Protein AF-A0A7S0EWN8-F1 (afdb_monomer_lite)

Secondary structure (DSSP, 8-state):
-----------------------------------S--HHHHHHHHHHHHHHHGGGTTTSTTSPP-EEEEE-TTS-EEEEEE--STTS--HHHHHHHHHHHTT--GGG--

Sequence (110 aa):
FAMLALALLSAAWHPSYRTGRVPRSPRASCRAVPLRLSAADHEAWMLHALRLSERGRLSTAPNPWVGCVIVGADGAVLAEGFHEQKGGPHAEAAALIDARKKSVPSEALA

Structure (mmCIF, N/CA/C/O backbone):
data_AF-A0A7S0EWN8-F1
#
_entry.id   AF-A0A7S0EWN8-F1
#
loop_
_atom_site.group_PDB
_atom_site.id
_atom_site.type_symbol
_atom_site.label_atom_id
_atom_site.label_alt_id
_atom_site.label_comp_id
_atom_site.label_asym_id
_atom_site.label_entity_id
_atom_site.label_seq_id
_atom_site.pdbx_PDB_ins_code
_atom_site.Cartn_x
_atom_site.Cartn_y
_atom_site.Cartn_z
_atom_site.occupancy
_atom_site.B_iso_or_equiv
_atom_site.auth_seq_id
_atom_site.auth_comp_id
_atom_site.auth_asym_id
_atom_site.auth_atom_id
_atom_site.pdbx_PDB_model_num
ATOM 1 N N . PHE A 1 1 ? 54.745 -47.794 6.048 1.00 41.81 1 PHE A N 1
ATOM 2 C CA . PHE A 1 1 ? 54.586 -46.771 7.096 1.00 41.81 1 PHE A CA 1
ATOM 3 C C . PHE A 1 1 ? 53.587 -45.731 6.585 1.00 41.81 1 PHE A C 1
ATOM 5 O O . PHE A 1 1 ? 53.953 -45.028 5.661 1.00 41.81 1 PHE A O 1
ATOM 12 N N . ALA A 1 2 ? 52.349 -45.752 7.127 1.00 40.66 2 ALA A N 1
ATOM 13 C CA . ALA A 1 2 ? 51.242 -44.757 7.081 1.00 40.66 2 ALA A CA 1
ATOM 14 C C . ALA A 1 2 ? 50.838 -44.175 5.696 1.00 40.66 2 ALA A C 1
ATOM 16 O O . ALA A 1 2 ? 51.647 -43.524 5.060 1.00 40.66 2 ALA A O 1
ATOM 17 N N . MET A 1 3 ? 49.643 -44.326 5.100 1.00 43.69 3 MET A N 1
ATOM 18 C CA . MET A 1 3 ? 48.241 -44.419 5.565 1.00 43.69 3 MET A CA 1
ATOM 19 C C . MET A 1 3 ? 47.805 -43.329 6.553 1.00 43.69 3 MET A C 1
ATOM 21 O O . MET A 1 3 ? 47.914 -43.548 7.749 1.00 43.69 3 MET A O 1
ATOM 25 N N . LEU A 1 4 ? 47.300 -42.195 6.035 1.00 44.59 4 LEU A N 1
ATOM 26 C CA . LEU A 1 4 ? 46.345 -41.227 6.632 1.00 44.59 4 LEU A CA 1
ATOM 27 C C . LEU A 1 4 ? 46.215 -40.037 5.641 1.00 44.59 4 LEU A C 1
ATOM 29 O O . LEU A 1 4 ? 47.229 -39.603 5.117 1.00 44.59 4 LEU A O 1
ATOM 33 N N . ALA A 1 5 ? 45.087 -39.406 5.320 1.00 44.50 5 ALA A N 1
ATOM 34 C CA . ALA A 1 5 ? 43.673 -39.649 5.543 1.00 44.50 5 ALA A CA 1
ATOM 35 C C . ALA A 1 5 ? 42.865 -38.710 4.613 1.00 44.50 5 ALA A C 1
ATOM 37 O O . ALA A 1 5 ? 43.349 -37.687 4.135 1.00 44.50 5 ALA A O 1
ATOM 38 N N . LEU A 1 6 ? 41.629 -39.130 4.377 1.00 46.03 6 LEU A N 1
ATOM 39 C CA . LEU A 1 6 ? 40.509 -38.513 3.667 1.00 46.03 6 LEU A CA 1
ATOM 40 C C . LEU A 1 6 ? 40.181 -37.057 4.071 1.00 46.03 6 LEU A C 1
ATOM 42 O O . LEU A 1 6 ? 40.229 -36.746 5.257 1.00 46.03 6 LEU A O 1
ATOM 46 N N . ALA A 1 7 ? 39.700 -36.255 3.107 1.00 47.25 7 ALA A N 1
ATOM 47 C CA . ALA A 1 7 ? 38.594 -35.271 3.220 1.00 47.25 7 ALA A CA 1
ATOM 48 C C . ALA A 1 7 ? 38.497 -34.479 1.890 1.00 47.25 7 ALA A C 1
ATOM 50 O O . ALA A 1 7 ? 39.209 -33.507 1.681 1.00 47.25 7 ALA A O 1
ATOM 51 N N . LEU A 1 8 ? 37.822 -34.954 0.838 1.00 45.47 8 LEU A N 1
ATOM 52 C CA . LEU A 1 8 ? 36.375 -34.823 0.596 1.00 45.47 8 LEU A CA 1
ATOM 53 C C . LEU A 1 8 ? 35.720 -33.601 1.258 1.00 45.47 8 LEU A C 1
ATOM 55 O O . LEU A 1 8 ? 35.398 -33.654 2.436 1.00 45.47 8 LEU A O 1
ATOM 59 N N . LEU A 1 9 ? 35.449 -32.563 0.456 1.00 49.00 9 LEU A N 1
ATOM 60 C CA . LEU A 1 9 ? 34.255 -31.704 0.538 1.00 49.00 9 LEU A CA 1
ATOM 61 C C . LEU A 1 9 ? 34.133 -30.877 -0.754 1.00 49.00 9 LEU A C 1
ATOM 63 O O . LEU A 1 9 ? 34.231 -29.655 -0.780 1.00 49.00 9 LEU A O 1
ATOM 67 N N . SER A 1 10 ? 33.890 -31.582 -1.862 1.00 44.53 10 SER A N 1
ATOM 68 C CA . SER A 1 10 ? 33.153 -31.001 -2.984 1.00 44.53 10 SER A CA 1
ATOM 69 C C . SER A 1 10 ? 31.692 -30.949 -2.536 1.00 44.53 10 SER A C 1
ATOM 71 O O . SER A 1 10 ? 30.945 -31.916 -2.677 1.00 44.53 10 SER A O 1
ATOM 73 N N . ALA A 1 11 ? 31.317 -29.867 -1.850 1.00 44.97 11 ALA A N 1
ATOM 74 C CA . ALA A 1 11 ? 29.931 -29.620 -1.488 1.00 44.97 11 ALA A CA 1
ATOM 75 C C . ALA A 1 11 ? 29.187 -29.241 -2.770 1.00 44.97 11 ALA A C 1
ATOM 77 O O . ALA A 1 11 ? 29.187 -28.095 -3.215 1.00 44.97 11 ALA A O 1
ATOM 78 N N . ALA A 1 12 ? 28.628 -30.275 -3.391 1.00 46.16 12 ALA A N 1
ATOM 79 C CA . ALA A 1 12 ? 27.764 -30.208 -4.544 1.00 46.16 12 ALA A CA 1
ATOM 80 C C . ALA A 1 12 ? 26.675 -29.151 -4.328 1.00 46.16 12 ALA A C 1
ATOM 82 O O . ALA A 1 12 ? 25.777 -29.301 -3.498 1.00 46.16 12 ALA A O 1
ATOM 83 N N . TRP A 1 13 ? 26.753 -28.091 -5.127 1.00 39.81 13 TRP A N 1
ATOM 84 C CA . TRP A 1 13 ? 25.604 -27.280 -5.481 1.00 39.81 13 TRP A CA 1
ATOM 85 C C . TRP A 1 13 ? 24.523 -28.228 -6.015 1.00 39.81 13 TRP A C 1
ATOM 87 O O . TRP A 1 13 ? 24.643 -28.762 -7.115 1.00 39.81 13 TRP A O 1
ATOM 97 N N . HIS A 1 14 ? 23.484 -28.479 -5.223 1.00 44.84 14 HIS A N 1
ATOM 98 C CA . HIS A 1 14 ? 22.336 -29.285 -5.625 1.00 44.84 14 HIS A CA 1
ATOM 99 C C . HIS A 1 14 ? 21.214 -28.336 -6.071 1.00 44.84 14 HIS A C 1
ATOM 101 O O . HIS A 1 14 ? 20.569 -27.725 -5.216 1.00 44.84 14 HIS A O 1
ATOM 107 N N . PRO A 1 15 ? 20.912 -28.198 -7.376 1.00 49.28 15 PRO A N 1
ATOM 108 C CA . PRO A 1 15 ? 19.712 -27.513 -7.821 1.00 49.28 15 PRO A CA 1
ATOM 109 C C . PRO A 1 15 ? 18.560 -28.515 -7.757 1.00 49.28 15 PRO A C 1
ATOM 111 O O . PRO A 1 1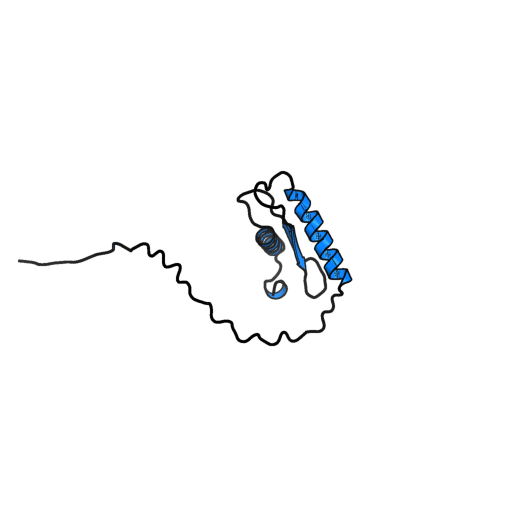5 ? 18.065 -29.004 -8.765 1.00 49.28 15 PRO A O 1
ATOM 114 N N . SER A 1 16 ? 18.146 -28.859 -6.543 1.00 47.91 16 SER A N 1
ATOM 115 C CA . SER A 1 16 ? 16.911 -29.602 -6.335 1.00 47.91 16 SER A CA 1
ATOM 116 C C . SER A 1 16 ? 15.795 -28.584 -6.143 1.00 47.91 16 SER A C 1
ATOM 118 O O . SER A 1 16 ? 15.319 -28.378 -5.028 1.00 47.91 16 SER A O 1
ATOM 120 N N . TYR A 1 17 ? 15.336 -27.969 -7.237 1.00 49.62 17 TYR A N 1
ATOM 121 C CA . TYR A 1 17 ? 13.953 -27.493 -7.324 1.00 49.62 17 TYR A CA 1
ATOM 122 C C . TYR A 1 17 ? 13.062 -28.740 -7.309 1.00 49.62 17 TYR A C 1
ATOM 124 O O . TYR A 1 17 ? 12.516 -29.198 -8.307 1.00 49.62 17 TYR A O 1
ATOM 132 N N . ARG A 1 18 ? 12.987 -29.369 -6.134 1.00 47.28 18 ARG A N 1
ATOM 133 C CA . ARG A 1 18 ? 12.079 -30.466 -5.868 1.00 47.28 18 ARG A CA 1
ATOM 134 C C . ARG A 1 18 ? 10.701 -29.864 -6.073 1.00 47.28 18 ARG A C 1
ATOM 136 O O . ARG A 1 18 ? 10.281 -28.994 -5.314 1.00 47.28 18 ARG A O 1
ATOM 143 N N . THR A 1 19 ? 10.020 -30.327 -7.107 1.00 57.81 19 THR A N 1
ATOM 144 C CA . THR A 1 19 ? 8.583 -30.202 -7.330 1.00 57.81 19 THR A CA 1
ATOM 145 C C . THR A 1 19 ? 7.843 -30.927 -6.200 1.00 57.81 19 THR A C 1
ATOM 147 O O . THR A 1 19 ? 7.137 -31.912 -6.387 1.00 57.81 19 THR A O 1
ATOM 150 N N . GLY A 1 20 ? 8.056 -30.468 -4.969 1.00 44.34 20 GLY A N 1
ATOM 151 C CA . GLY A 1 20 ? 7.354 -30.897 -3.783 1.00 44.34 20 GLY A CA 1
ATOM 152 C C . GLY A 1 20 ? 6.048 -30.138 -3.756 1.00 44.34 20 GLY A C 1
ATOM 153 O O . GLY A 1 20 ? 6.011 -28.948 -3.457 1.00 44.34 20 GLY A O 1
ATOM 154 N N . ARG A 1 21 ? 4.965 -30.824 -4.105 1.00 53.28 21 ARG A N 1
ATOM 155 C CA . ARG A 1 21 ? 3.614 -30.348 -3.841 1.00 53.28 21 ARG A CA 1
ATOM 156 C C . ARG A 1 21 ? 3.530 -30.101 -2.328 1.00 53.28 21 ARG A C 1
ATOM 158 O O . ARG A 1 21 ? 3.511 -31.061 -1.563 1.00 53.28 21 ARG A O 1
ATOM 165 N N . VAL A 1 22 ? 3.558 -28.836 -1.903 1.00 58.78 22 VAL A N 1
ATOM 166 C CA . VAL A 1 22 ? 3.375 -28.463 -0.493 1.00 58.78 22 VAL A CA 1
ATOM 167 C C . VAL A 1 22 ? 2.052 -29.091 -0.039 1.00 58.78 22 VAL A C 1
ATOM 169 O O . VAL A 1 22 ? 1.039 -28.876 -0.718 1.00 58.78 22 VAL A O 1
ATOM 172 N N . PRO A 1 23 ? 2.026 -29.914 1.027 1.00 54.16 23 PRO A N 1
ATOM 173 C CA . PRO A 1 23 ? 0.778 -30.465 1.527 1.00 54.16 23 PRO A CA 1
ATOM 174 C C . PRO A 1 23 ? -0.131 -29.294 1.891 1.00 54.16 23 PRO A C 1
ATOM 176 O O . PRO A 1 23 ? 0.208 -28.465 2.734 1.00 54.16 23 PRO A O 1
ATOM 179 N N . ARG A 1 24 ? -1.268 -29.183 1.194 1.00 56.22 24 ARG A N 1
ATOM 180 C CA . ARG A 1 24 ? -2.287 -28.189 1.524 1.00 56.22 24 ARG A CA 1
ATOM 181 C C . ARG A 1 24 ? -2.750 -28.517 2.937 1.00 56.22 24 ARG A C 1
ATOM 183 O O . ARG A 1 24 ? -3.295 -29.600 3.146 1.00 56.22 24 ARG A O 1
ATOM 190 N N . SER A 1 25 ? -2.503 -27.617 3.888 1.00 56.75 25 SER A N 1
ATOM 191 C CA . SER A 1 25 ? -3.123 -27.725 5.203 1.00 56.75 25 SER A CA 1
ATOM 192 C C . SER A 1 25 ? -4.637 -27.881 5.005 1.00 56.75 25 SER A C 1
ATOM 194 O O . SER A 1 25 ? -5.189 -27.305 4.052 1.00 56.75 25 SER A O 1
ATOM 196 N N . PRO A 1 26 ? -5.325 -28.697 5.826 1.00 57.12 26 PRO A N 1
ATOM 197 C CA . PRO A 1 26 ? -6.779 -28.710 5.811 1.00 57.12 26 PRO A CA 1
ATOM 198 C C . PRO A 1 26 ? -7.203 -27.259 5.987 1.00 57.12 26 PRO A C 1
ATOM 200 O O . PRO A 1 26 ? -6.744 -26.608 6.925 1.00 57.12 26 PRO A O 1
ATOM 203 N N . ARG A 1 27 ? -7.965 -26.732 5.019 1.00 54.31 27 ARG A N 1
ATOM 204 C CA . ARG A 1 27 ? -8.456 -25.354 5.049 1.00 54.31 27 ARG A CA 1
ATOM 205 C C . ARG A 1 27 ? -9.104 -25.185 6.414 1.00 54.31 27 ARG A C 1
ATOM 207 O O . ARG A 1 27 ? -10.186 -25.729 6.628 1.00 54.31 27 ARG A O 1
ATOM 214 N N . ALA A 1 28 ? -8.418 -24.506 7.336 1.00 55.62 28 ALA A N 1
ATOM 215 C CA . ALA A 1 28 ? -9.047 -24.028 8.547 1.00 55.62 28 ALA A CA 1
ATOM 216 C C . ALA A 1 28 ? -10.286 -23.314 8.032 1.00 55.62 28 ALA A C 1
ATOM 218 O O . ALA A 1 28 ? -10.155 -22.454 7.154 1.00 55.62 28 ALA A O 1
ATOM 219 N N . SER A 1 29 ? -11.472 -23.787 8.430 1.00 54.41 29 SER A N 1
ATOM 220 C CA . SER A 1 29 ? -12.714 -23.151 8.021 1.00 54.41 29 SER A CA 1
ATOM 221 C C . SER A 1 29 ? -12.489 -21.676 8.276 1.00 54.41 29 SER A C 1
ATOM 223 O O . SER A 1 29 ? -12.175 -21.315 9.415 1.00 54.41 29 SER A O 1
ATOM 225 N N . CYS A 1 30 ? -12.516 -20.870 7.219 1.00 47.31 30 CYS A N 1
ATOM 226 C CA . CYS A 1 30 ? -12.471 -19.429 7.313 1.00 47.31 30 CYS A CA 1
ATOM 227 C C . CYS A 1 30 ? -13.712 -19.064 8.115 1.00 47.31 30 CYS A C 1
ATOM 229 O O . CYS A 1 30 ? -14.807 -18.898 7.585 1.00 47.31 30 CYS A O 1
ATOM 231 N N . ARG A 1 31 ? -13.564 -19.098 9.438 1.00 52.31 31 ARG A N 1
ATOM 232 C CA . ARG A 1 31 ? -14.587 -18.704 10.372 1.00 52.31 31 ARG A CA 1
ATOM 233 C C . ARG A 1 31 ? -14.707 -17.229 10.078 1.00 52.31 31 ARG A C 1
ATOM 235 O O . ARG A 1 31 ? -13.774 -16.483 10.359 1.00 52.31 31 ARG A O 1
ATOM 242 N N . ALA A 1 32 ? -15.783 -16.855 9.396 1.00 56.03 32 ALA A N 1
ATOM 243 C CA . ALA A 1 32 ? -16.103 -15.469 9.144 1.00 56.03 32 ALA A CA 1
ATOM 244 C C . ALA A 1 32 ? -16.295 -14.822 10.517 1.00 56.03 32 ALA A C 1
ATOM 246 O O . ALA A 1 32 ? -17.361 -14.899 11.124 1.00 56.03 32 ALA A O 1
ATOM 247 N N . VAL A 1 33 ? -15.209 -14.279 11.058 1.00 54.75 33 VAL A N 1
ATOM 248 C CA . VAL A 1 33 ? -15.279 -13.279 12.110 1.00 54.75 33 VAL A CA 1
ATOM 249 C C . VAL A 1 33 ? -16.083 -12.142 11.484 1.00 54.75 33 VAL A C 1
ATOM 251 O O . VAL A 1 33 ? -15.781 -11.786 10.342 1.00 54.75 33 VAL A O 1
ATOM 254 N N . PRO A 1 34 ? -17.138 -11.622 12.134 1.00 55.38 34 PRO A N 1
ATOM 255 C CA . PRO A 1 34 ? -17.882 -10.500 11.584 1.00 55.38 34 PRO A CA 1
ATOM 256 C C . PRO A 1 34 ? -16.891 -9.363 11.337 1.00 55.38 34 PRO A C 1
ATOM 258 O O . PRO A 1 34 ? -16.352 -8.780 12.278 1.00 55.38 34 PRO A O 1
ATOM 261 N N . LEU A 1 35 ? -16.590 -9.116 10.061 1.00 58.78 35 LEU A N 1
ATOM 262 C CA . LEU A 1 35 ? -15.702 -8.043 9.660 1.00 58.78 35 LEU A CA 1
ATOM 263 C C . LEU A 1 35 ? -16.414 -6.750 10.039 1.00 58.78 35 LEU A C 1
ATOM 265 O O . LEU A 1 35 ? -17.508 -6.469 9.555 1.00 58.78 35 LEU A O 1
ATOM 269 N N . ARG A 1 36 ? -15.792 -5.958 10.911 1.00 73.62 36 ARG A N 1
ATOM 270 C CA . ARG A 1 36 ? -16.233 -4.587 11.203 1.00 73.62 36 ARG A CA 1
ATOM 271 C C . ARG A 1 36 ? -16.104 -3.648 9.993 1.00 73.62 36 ARG A C 1
ATOM 273 O O . ARG A 1 36 ? -16.458 -2.484 10.109 1.00 73.62 36 ARG A O 1
ATOM 280 N N . LEU A 1 37 ? -15.604 -4.147 8.863 1.00 84.62 37 LEU A N 1
ATOM 281 C CA . LEU A 1 37 ? -15.229 -3.395 7.671 1.00 84.62 37 LEU A CA 1
ATOM 282 C C . LEU A 1 37 ? -16.220 -3.681 6.538 1.00 84.62 37 LEU A C 1
ATOM 284 O O . LEU A 1 37 ? -16.556 -4.838 6.270 1.00 84.62 37 LEU A O 1
ATOM 288 N N . SER A 1 38 ? -16.681 -2.630 5.869 1.00 89.88 38 SER A N 1
ATOM 289 C CA . SER A 1 38 ? -17.659 -2.690 4.783 1.00 89.88 38 SER A CA 1
ATOM 290 C C . SER A 1 38 ? -16.993 -2.825 3.410 1.00 89.88 38 SER A C 1
ATOM 292 O O . SER A 1 38 ? -15.798 -2.584 3.251 1.00 89.88 38 SER A O 1
ATOM 294 N N . ALA A 1 39 ? -17.761 -3.178 2.375 1.00 90.94 39 ALA A N 1
ATOM 295 C CA . ALA A 1 39 ? -17.261 -3.175 0.996 1.00 90.94 39 ALA A CA 1
ATOM 296 C C . ALA A 1 39 ? -16.779 -1.779 0.550 1.00 90.94 39 ALA A C 1
ATOM 298 O O . ALA A 1 39 ? -15.763 -1.676 -0.132 1.00 90.94 39 ALA A O 1
ATOM 299 N N . ALA A 1 40 ? -17.453 -0.715 0.999 1.00 93.38 40 ALA A N 1
ATOM 300 C CA . ALA A 1 40 ? -17.064 0.662 0.704 1.00 93.38 40 ALA A CA 1
ATOM 301 C C . ALA A 1 40 ? -15.684 1.011 1.287 1.00 93.38 40 ALA A C 1
ATOM 303 O O . ALA A 1 40 ? -14.897 1.701 0.640 1.00 93.38 40 ALA A O 1
ATOM 304 N N . ASP A 1 41 ? -15.355 0.485 2.471 1.00 94.25 41 ASP A N 1
ATOM 305 C CA . ASP A 1 41 ? -14.031 0.686 3.065 1.00 94.25 41 ASP A CA 1
ATOM 306 C C . ASP A 1 41 ? -12.943 -0.002 2.225 1.00 94.25 41 ASP A C 1
ATOM 308 O O . ASP A 1 41 ? -11.910 0.599 1.921 1.00 94.25 41 ASP A O 1
ATOM 312 N N . HIS A 1 42 ? -13.211 -1.225 1.743 1.00 94.12 42 HIS A N 1
ATOM 313 C CA . HIS A 1 42 ? -12.303 -1.938 0.838 1.00 94.12 42 HIS A CA 1
ATOM 314 C C . HIS A 1 42 ? -12.068 -1.174 -0.468 1.00 94.12 42 HIS A C 1
ATOM 316 O O . HIS A 1 42 ? -10.925 -1.065 -0.916 1.00 94.12 42 HIS A O 1
ATOM 322 N N . GLU A 1 43 ? -13.118 -0.613 -1.070 1.00 97.06 43 GLU A N 1
ATOM 323 C CA . GLU A 1 43 ? -12.992 0.227 -2.263 1.00 97.06 43 GLU A CA 1
ATOM 324 C C . GLU A 1 43 ? -12.129 1.466 -1.992 1.00 97.06 43 GLU A C 1
ATOM 326 O O . GLU A 1 43 ? -11.241 1.786 -2.787 1.00 97.06 43 GLU A O 1
ATOM 331 N N . ALA A 1 44 ? -12.320 2.129 -0.847 1.00 97.75 44 ALA A N 1
ATOM 332 C CA . ALA A 1 44 ? -11.525 3.289 -0.458 1.00 97.75 44 ALA A CA 1
ATOM 333 C C . ALA A 1 44 ? -10.032 2.948 -0.297 1.00 97.75 44 ALA A C 1
ATOM 335 O O . ALA A 1 44 ? -9.173 3.683 -0.799 1.00 97.75 44 ALA A O 1
ATOM 336 N N . TRP A 1 45 ? -9.699 1.821 0.340 1.00 98.12 45 TRP A N 1
ATOM 337 C CA . TRP A 1 45 ? -8.308 1.374 0.479 1.00 98.12 45 TRP A CA 1
ATOM 338 C C . TRP A 1 45 ? -7.699 0.925 -0.849 1.00 98.12 45 TRP A C 1
ATOM 340 O O . TRP A 1 45 ? -6.532 1.215 -1.111 1.00 98.12 45 TRP A O 1
ATOM 350 N N . MET A 1 46 ? -8.475 0.291 -1.730 1.00 98.31 46 MET A N 1
ATOM 351 C CA . MET A 1 46 ? -7.992 -0.056 -3.067 1.00 98.31 46 MET A CA 1
ATOM 352 C C . MET A 1 46 ? -7.722 1.184 -3.918 1.00 98.31 46 MET A C 1
ATOM 354 O O . MET A 1 46 ? -6.684 1.261 -4.576 1.00 98.31 46 MET A O 1
ATOM 358 N N . LEU A 1 47 ? -8.588 2.199 -3.858 1.00 98.50 47 LEU A N 1
ATOM 359 C CA . LEU A 1 47 ? -8.325 3.495 -4.488 1.00 98.50 47 LEU A CA 1
ATOM 360 C C . LEU A 1 47 ? -7.067 4.155 -3.912 1.00 98.50 47 LEU A C 1
ATOM 362 O O . LEU A 1 47 ? -6.299 4.767 -4.656 1.00 98.50 47 LEU A O 1
ATOM 366 N N . HIS A 1 48 ? -6.822 4.012 -2.608 1.00 98.50 48 HIS A N 1
ATOM 367 C CA . HIS A 1 48 ? -5.588 4.481 -1.988 1.00 98.50 48 HIS A CA 1
ATOM 368 C C . HIS A 1 48 ? -4.358 3.739 -2.544 1.00 98.50 48 HIS A C 1
ATOM 370 O O . HIS A 1 48 ? -3.410 4.383 -2.998 1.00 98.50 48 HIS A O 1
ATOM 376 N N . ALA A 1 49 ? -4.391 2.407 -2.618 1.00 98.50 49 ALA A N 1
ATOM 377 C CA . ALA A 1 49 ? -3.309 1.616 -3.202 1.00 98.50 49 ALA A CA 1
ATOM 378 C C . ALA A 1 49 ? -3.026 2.004 -4.666 1.00 98.50 49 ALA A C 1
ATOM 380 O O . ALA A 1 49 ? -1.866 2.139 -5.056 1.00 98.50 49 ALA A O 1
ATOM 381 N N . LEU A 1 50 ? -4.064 2.269 -5.465 1.00 98.44 50 LEU A N 1
ATOM 382 C CA . LEU A 1 50 ? -3.902 2.753 -6.839 1.00 98.44 50 LEU A CA 1
ATOM 383 C C . LEU A 1 50 ? -3.206 4.120 -6.886 1.00 98.44 50 LEU A C 1
ATOM 385 O O . LEU A 1 50 ? -2.261 4.292 -7.656 1.00 98.44 50 LEU A O 1
ATOM 389 N N . ARG A 1 51 ? -3.586 5.069 -6.021 1.00 98.56 51 ARG A N 1
ATOM 390 C CA . ARG A 1 51 ? -2.909 6.379 -5.926 1.00 98.56 51 ARG A CA 1
ATOM 391 C C . ARG A 1 51 ? -1.439 6.247 -5.531 1.00 98.56 51 ARG A C 1
ATOM 393 O O . ARG A 1 51 ? -0.601 6.961 -6.075 1.00 98.56 51 ARG A O 1
ATOM 400 N N . LEU A 1 52 ? -1.113 5.332 -4.616 1.00 98.25 52 LEU A N 1
ATOM 401 C CA . LEU A 1 52 ? 0.276 5.028 -4.266 1.00 98.25 52 LEU A CA 1
ATOM 402 C C . LEU A 1 52 ? 1.038 4.462 -5.465 1.00 98.25 52 LEU A C 1
ATOM 404 O O . LEU A 1 52 ? 2.175 4.863 -5.705 1.00 98.25 52 LEU A O 1
ATOM 408 N N . SER A 1 53 ? 0.404 3.579 -6.239 1.00 98.12 53 SER A N 1
ATOM 409 C CA . SER A 1 53 ? 1.021 2.955 -7.409 1.00 98.12 53 SER A CA 1
ATOM 410 C C . SER A 1 53 ? 1.439 3.974 -8.476 1.00 98.12 53 SER A C 1
ATOM 412 O O . SER A 1 53 ? 2.532 3.857 -9.023 1.00 98.12 53 SER A O 1
ATOM 414 N N . GLU A 1 54 ? 0.658 5.040 -8.695 1.00 98.00 54 GLU A N 1
ATOM 415 C CA . GLU A 1 54 ? 0.979 6.079 -9.687 1.00 98.00 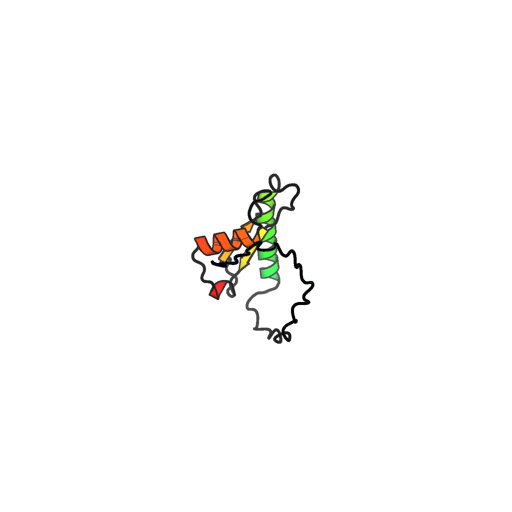54 GLU A CA 1
ATOM 416 C C . GLU A 1 54 ? 2.321 6.781 -9.411 1.00 98.00 54 GLU A C 1
ATOM 418 O O . GLU A 1 54 ? 2.949 7.304 -10.329 1.00 98.00 54 GLU A O 1
ATOM 423 N N . ARG A 1 55 ? 2.829 6.748 -8.171 1.00 97.56 55 ARG A N 1
ATOM 424 C CA . ARG A 1 55 ? 4.150 7.305 -7.831 1.00 97.56 55 ARG A CA 1
ATOM 425 C C . ARG A 1 55 ? 5.301 6.551 -8.503 1.00 97.56 55 ARG A C 1
ATOM 427 O O . ARG A 1 55 ? 6.344 7.144 -8.748 1.00 97.56 55 ARG A O 1
ATOM 434 N N . GLY A 1 56 ? 5.112 5.269 -8.826 1.00 96.69 56 GLY A N 1
ATOM 435 C CA . GLY A 1 56 ? 6.088 4.436 -9.537 1.00 96.69 56 GLY A CA 1
ATOM 436 C C . GLY A 1 56 ? 5.979 4.515 -11.062 1.00 96.69 56 GLY A C 1
ATOM 437 O O . GLY A 1 56 ? 6.663 3.774 -11.774 1.00 96.69 56 GLY A O 1
ATOM 438 N N . ARG A 1 57 ? 5.106 5.381 -11.594 1.00 95.44 57 ARG A N 1
ATOM 439 C CA . ARG A 1 57 ? 4.680 5.341 -12.997 1.00 95.44 57 ARG A CA 1
ATOM 440 C C . ARG A 1 57 ? 5.802 5.469 -14.021 1.00 95.44 57 ARG A C 1
ATOM 442 O O . ARG A 1 57 ? 5.767 4.827 -15.067 1.00 95.44 57 ARG A O 1
ATOM 449 N N . LEU A 1 58 ? 6.797 6.299 -13.725 1.00 96.00 58 LEU A N 1
ATOM 450 C CA . LEU A 1 58 ? 7.863 6.652 -14.668 1.00 96.00 58 LEU A CA 1
ATOM 451 C C . LEU A 1 58 ? 9.204 5.970 -14.362 1.00 96.00 58 LEU A C 1
ATOM 453 O O . LEU A 1 58 ? 10.174 6.187 -15.081 1.00 96.00 58 LEU A O 1
ATOM 457 N N . SER A 1 59 ? 9.271 5.149 -13.315 1.00 95.56 59 SER A N 1
ATOM 458 C CA . SER A 1 59 ? 10.529 4.640 -12.746 1.00 95.56 59 SER A CA 1
ATOM 459 C C . SER A 1 59 ? 10.585 3.114 -12.619 1.00 95.56 59 SER A C 1
ATOM 461 O O . SER A 1 59 ? 11.651 2.547 -12.370 1.00 95.56 59 SER A O 1
ATOM 463 N N . THR A 1 60 ? 9.459 2.424 -12.809 1.00 95.62 60 THR A N 1
ATOM 464 C CA . THR A 1 60 ? 9.349 0.970 -12.593 1.00 95.62 60 THR A CA 1
ATOM 465 C C . THR A 1 60 ? 9.568 0.122 -13.841 1.00 95.62 60 THR A C 1
ATOM 467 O O . THR A 1 60 ? 9.876 -1.063 -13.706 1.00 95.62 60 THR A O 1
ATOM 470 N N . ALA A 1 61 ? 9.488 0.701 -15.045 1.00 93.56 61 ALA A N 1
ATOM 471 C CA . ALA A 1 61 ? 9.619 -0.043 -16.299 1.00 93.56 61 ALA A CA 1
ATOM 472 C C . ALA A 1 61 ? 10.903 -0.910 -16.329 1.00 93.56 61 ALA A C 1
ATOM 474 O O . ALA A 1 61 ? 11.985 -0.441 -15.958 1.00 93.56 61 ALA A O 1
ATOM 475 N N . PRO A 1 62 ? 10.826 -2.187 -16.757 1.00 94.25 62 PRO A N 1
ATOM 476 C CA . PRO A 1 62 ? 9.698 -2.879 -17.394 1.00 94.25 62 PRO A CA 1
ATOM 477 C C . PRO A 1 62 ? 8.678 -3.488 -16.414 1.00 94.25 62 PRO A C 1
ATOM 479 O O . PRO A 1 62 ? 7.724 -4.126 -16.853 1.00 94.25 62 PRO A O 1
ATOM 482 N N . ASN A 1 63 ? 8.887 -3.347 -15.106 1.00 96.38 63 ASN A N 1
ATOM 483 C CA . ASN A 1 63 ? 7.965 -3.866 -14.103 1.00 96.38 63 ASN A CA 1
ATOM 484 C C . ASN A 1 63 ? 6.711 -2.978 -14.034 1.00 96.38 63 ASN A C 1
ATOM 486 O O . ASN A 1 63 ? 6.795 -1.782 -14.324 1.00 96.38 63 ASN A O 1
ATOM 490 N N . PRO A 1 64 ? 5.553 -3.530 -13.633 1.00 95.94 64 PRO A N 1
ATOM 491 C CA . PRO A 1 64 ? 4.373 -2.719 -13.378 1.00 95.94 64 PRO A CA 1
ATOM 492 C C . PRO A 1 64 ? 4.596 -1.815 -12.165 1.00 95.94 64 PRO A C 1
ATOM 494 O O . PRO A 1 64 ? 5.301 -2.173 -11.215 1.00 95.94 64 PRO A O 1
ATOM 497 N N . TRP A 1 65 ? 3.922 -0.671 -12.160 1.00 96.81 65 TRP A N 1
ATOM 498 C CA . TRP A 1 65 ? 3.763 0.101 -10.943 1.00 96.81 65 TRP A CA 1
ATOM 499 C C . TRP A 1 65 ? 2.697 -0.558 -10.064 1.00 96.81 65 TRP A C 1
ATOM 501 O O . TRP A 1 65 ? 1.625 -0.944 -10.527 1.00 96.81 65 TRP A O 1
ATOM 511 N N . VAL A 1 66 ? 3.006 -0.739 -8.786 1.00 98.38 66 VAL A N 1
ATOM 512 C CA . VAL A 1 66 ? 2.130 -1.420 -7.826 1.00 98.38 66 VAL A CA 1
ATOM 513 C C . VAL A 1 66 ? 2.149 -0.621 -6.535 1.00 98.38 66 VAL A C 1
ATOM 515 O O . VAL A 1 66 ? 3.204 -0.131 -6.133 1.00 98.38 66 VAL A O 1
ATOM 518 N N . GLY A 1 67 ? 0.990 -0.483 -5.898 1.00 98.50 67 GLY A N 1
ATOM 519 C CA . GLY A 1 67 ? 0.834 0.098 -4.569 1.00 98.50 67 GLY A CA 1
ATOM 520 C C . GLY A 1 67 ? 0.208 -0.917 -3.619 1.00 98.50 67 GLY A C 1
ATOM 521 O O . GLY A 1 67 ? -0.527 -1.806 -4.043 1.00 98.50 67 GLY A O 1
ATOM 522 N N . CYS A 1 68 ? 0.527 -0.798 -2.338 1.00 98.56 68 CYS A N 1
ATOM 523 C CA . CYS A 1 68 ? 0.084 -1.682 -1.273 1.00 98.56 68 CYS A CA 1
ATOM 524 C C . CYS A 1 68 ? -0.230 -0.845 -0.033 1.00 98.56 68 CYS A C 1
ATOM 526 O O . CYS A 1 68 ? 0.532 0.049 0.337 1.00 98.56 68 CYS A O 1
ATOM 528 N N . VAL A 1 69 ? -1.351 -1.156 0.608 1.00 98.25 69 VAL A N 1
ATOM 529 C CA . VAL A 1 69 ? -1.747 -0.601 1.902 1.00 98.25 69 VAL A CA 1
ATOM 530 C C . VAL A 1 69 ? -2.012 -1.760 2.851 1.00 98.25 69 VAL A C 1
ATOM 532 O O . VAL A 1 69 ? -2.632 -2.751 2.466 1.00 98.25 69 VAL A O 1
ATOM 535 N N . ILE A 1 70 ? -1.524 -1.643 4.081 1.00 97.06 70 ILE A N 1
ATOM 536 C CA . ILE A 1 70 ? -1.795 -2.586 5.164 1.00 97.06 70 ILE A CA 1
ATOM 537 C C . ILE A 1 70 ? -2.782 -1.915 6.106 1.00 97.06 70 ILE A C 1
ATOM 539 O O . ILE A 1 70 ? -2.522 -0.818 6.604 1.00 97.06 70 ILE A O 1
ATOM 543 N N . VAL A 1 71 ? -3.913 -2.574 6.336 1.00 95.56 71 VAL A N 1
ATOM 544 C CA . VAL A 1 71 ? -5.038 -2.037 7.100 1.00 95.56 71 VAL A CA 1
ATOM 545 C C . VAL A 1 71 ? -5.266 -2.908 8.330 1.00 95.56 71 VAL A C 1
ATOM 547 O O . VAL A 1 71 ? -5.279 -4.133 8.226 1.00 95.56 71 VAL A O 1
ATOM 550 N N . GLY A 1 72 ? -5.420 -2.272 9.488 1.00 92.25 72 GLY A N 1
ATOM 551 C CA . GLY A 1 72 ? -5.739 -2.931 10.748 1.00 92.25 72 GLY A CA 1
ATOM 552 C C . GLY A 1 72 ? -7.198 -3.381 10.816 1.00 92.25 72 GLY A C 1
ATOM 553 O O . GLY A 1 72 ? -8.050 -2.962 10.032 1.00 92.25 72 GLY A O 1
ATOM 554 N N . ALA A 1 73 ? -7.518 -4.221 11.800 1.00 87.69 73 ALA A N 1
ATOM 555 C CA . ALA A 1 73 ? -8.878 -4.735 11.993 1.00 87.69 73 ALA A CA 1
ATOM 556 C C . ALA A 1 73 ? -9.914 -3.646 12.349 1.00 87.69 73 ALA A C 1
ATOM 558 O O . ALA A 1 73 ? -11.121 -3.870 12.254 1.00 87.69 73 ALA A O 1
ATOM 559 N N . ASP A 1 74 ? -9.443 -2.476 12.775 1.00 88.81 74 ASP A N 1
ATOM 560 C CA . ASP A 1 74 ? -10.222 -1.270 13.046 1.00 88.81 74 ASP A CA 1
ATOM 561 C C . ASP A 1 74 ? -10.430 -0.383 11.804 1.00 88.81 74 ASP A C 1
ATOM 563 O O . ASP A 1 74 ? -11.137 0.619 11.887 1.00 88.81 74 ASP A O 1
ATOM 567 N N . GLY A 1 75 ? -9.845 -0.752 10.658 1.00 91.38 75 GLY A N 1
ATOM 568 C CA . GLY A 1 75 ? -9.910 0.001 9.407 1.00 91.38 75 GLY A CA 1
ATOM 569 C C . GLY A 1 75 ? -8.832 1.079 9.263 1.00 91.38 75 GLY A C 1
ATOM 570 O O . GLY A 1 75 ? -8.808 1.785 8.251 1.00 91.38 75 GLY A O 1
ATOM 571 N N . ALA A 1 76 ? -7.928 1.218 10.238 1.00 93.44 76 ALA A N 1
ATOM 572 C CA . ALA A 1 76 ? -6.835 2.178 10.165 1.00 93.44 76 ALA A CA 1
ATOM 573 C C . ALA A 1 76 ? -5.739 1.695 9.204 1.00 93.44 76 ALA A C 1
ATOM 575 O O . ALA A 1 76 ? -5.343 0.530 9.222 1.00 93.44 76 ALA A O 1
ATOM 576 N N . VAL A 1 77 ? -5.198 2.596 8.380 1.00 96.38 77 VAL A N 1
ATOM 577 C CA . VAL A 1 77 ? -4.024 2.287 7.550 1.00 96.38 77 VAL A CA 1
ATOM 578 C C . VAL A 1 77 ? -2.789 2.268 8.447 1.00 96.38 77 VAL A C 1
ATOM 580 O O . VAL A 1 77 ? -2.357 3.304 8.948 1.00 96.38 77 VAL A O 1
ATOM 583 N N . LEU A 1 78 ? -2.221 1.082 8.649 1.00 96.88 78 LEU A N 1
ATOM 584 C CA . LEU A 1 78 ? -1.042 0.872 9.487 1.00 96.88 78 LEU A CA 1
ATOM 585 C C . LEU A 1 78 ? 0.246 1.186 8.724 1.00 96.88 78 LEU A C 1
ATOM 587 O O . LEU A 1 78 ? 1.183 1.758 9.284 1.00 96.88 78 LEU A O 1
ATOM 591 N N . ALA A 1 79 ? 0.299 0.820 7.441 1.00 98.19 79 ALA A N 1
ATOM 592 C CA . ALA A 1 79 ? 1.481 1.010 6.614 1.00 98.19 79 ALA A CA 1
ATOM 593 C C . ALA A 1 79 ? 1.171 1.051 5.118 1.00 98.19 79 ALA A C 1
ATOM 595 O O . ALA A 1 79 ? 0.131 0.577 4.661 1.00 98.19 79 ALA A O 1
ATOM 596 N N . GLU A 1 80 ? 2.106 1.611 4.358 1.00 98.50 80 GLU A N 1
ATOM 597 C CA . GLU A 1 80 ? 1.937 1.912 2.941 1.00 98.50 80 GLU A CA 1
ATOM 598 C C . GLU A 1 80 ? 3.227 1.643 2.168 1.00 98.50 80 GLU A C 1
ATOM 600 O O . GLU A 1 80 ? 4.332 1.870 2.661 1.00 98.50 80 GLU A O 1
ATOM 605 N N . GLY A 1 81 ? 3.100 1.202 0.922 1.00 98.44 81 GLY A N 1
ATOM 606 C CA . GLY A 1 81 ? 4.244 0.966 0.056 1.00 98.44 81 GLY A CA 1
ATOM 607 C C . GLY A 1 81 ? 3.880 1.030 -1.415 1.00 98.44 81 GLY A C 1
ATOM 608 O O . GLY A 1 81 ? 2.748 0.771 -1.811 1.00 98.44 81 GLY A O 1
ATOM 609 N N . PHE A 1 82 ? 4.859 1.363 -2.247 1.00 98.62 82 PHE A N 1
ATOM 610 C CA . PHE A 1 82 ? 4.748 1.253 -3.696 1.00 98.62 82 PHE A CA 1
ATOM 611 C C . PHE A 1 82 ? 6.078 0.781 -4.273 1.00 98.62 82 PHE A C 1
ATOM 613 O O . PHE A 1 82 ? 7.134 0.960 -3.661 1.00 98.62 82 PHE A O 1
ATOM 620 N N . HIS A 1 83 ? 6.026 0.142 -5.438 1.00 98.25 83 HIS A N 1
ATOM 621 C CA . HIS A 1 83 ? 7.237 -0.221 -6.159 1.00 98.25 83 HIS A CA 1
ATOM 622 C C . HIS A 1 83 ? 7.838 1.050 -6.765 1.00 98.25 83 HIS A C 1
ATOM 624 O O . HIS A 1 83 ? 7.274 1.623 -7.692 1.00 98.25 83 HIS A O 1
ATOM 630 N N . GLU A 1 84 ? 8.947 1.524 -6.204 1.00 97.38 84 GLU A N 1
ATOM 631 C CA . GLU A 1 84 ? 9.539 2.801 -6.610 1.00 97.38 84 GLU A CA 1
ATOM 632 C C . GLU A 1 84 ? 10.348 2.682 -7.900 1.00 97.38 84 GLU A C 1
ATOM 634 O O . GLU A 1 84 ? 10.261 3.548 -8.763 1.00 97.38 84 GLU A O 1
ATOM 639 N N . GLN A 1 85 ? 11.117 1.606 -8.063 1.00 96.44 85 GLN A N 1
ATOM 640 C CA . GLN A 1 85 ? 11.998 1.427 -9.213 1.00 96.44 85 GLN A CA 1
ATOM 641 C C . GLN A 1 85 ? 12.326 -0.040 -9.468 1.00 96.44 85 GLN A C 1
ATOM 643 O O . GLN A 1 85 ? 12.325 -0.863 -8.548 1.00 96.44 85 GLN A O 1
ATOM 648 N N . LYS A 1 86 ? 12.712 -0.353 -10.709 1.00 95.56 86 LYS A N 1
ATOM 649 C CA . LYS A 1 86 ? 13.202 -1.684 -11.087 1.00 95.56 86 LYS A CA 1
ATOM 650 C C . LYS A 1 86 ? 14.332 -2.144 -10.156 1.00 95.56 86 LYS A C 1
ATOM 652 O O . LYS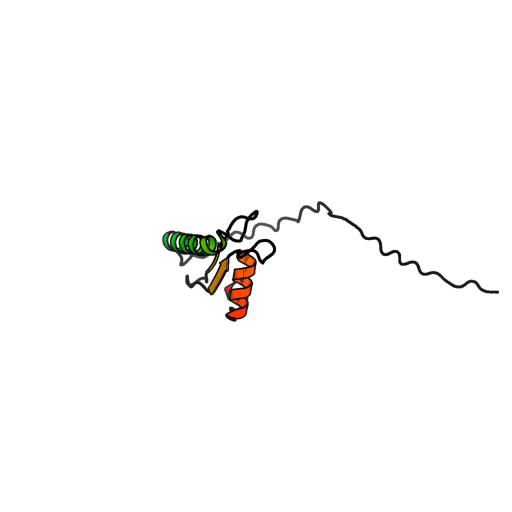 A 1 86 ? 15.305 -1.428 -9.932 1.00 95.56 86 LYS A O 1
ATOM 657 N N . GLY A 1 87 ? 14.213 -3.371 -9.648 1.00 94.88 87 GLY A N 1
ATOM 658 C CA . GLY A 1 87 ? 15.191 -3.975 -8.733 1.00 94.88 87 GLY A CA 1
ATOM 659 C C . GLY A 1 87 ? 15.080 -3.495 -7.282 1.00 94.88 87 GLY A C 1
ATOM 660 O O . GLY A 1 87 ? 15.753 -4.047 -6.417 1.00 94.88 87 GLY A O 1
ATOM 661 N N . GLY A 1 88 ? 14.222 -2.509 -7.004 1.00 96.19 88 GLY A N 1
ATOM 662 C CA . GLY A 1 88 ? 13.838 -2.127 -5.652 1.00 96.19 88 GLY A CA 1
ATOM 663 C C . GLY A 1 88 ? 12.823 -3.097 -5.031 1.00 96.19 88 GLY A C 1
ATOM 664 O O . GLY A 1 88 ? 12.362 -4.036 -5.690 1.00 96.19 88 GLY A O 1
ATOM 665 N N . PRO A 1 89 ? 12.439 -2.869 -3.763 1.00 97.62 89 PRO A N 1
ATOM 666 C CA . PRO A 1 89 ? 11.422 -3.676 -3.100 1.00 97.62 89 PRO A CA 1
ATOM 667 C C . PRO A 1 89 ? 10.083 -3.604 -3.849 1.00 97.62 89 PRO A C 1
ATOM 669 O O . PRO A 1 89 ? 9.694 -2.551 -4.361 1.00 97.62 89 PRO A O 1
ATOM 672 N N . HIS A 1 90 ? 9.364 -4.727 -3.900 1.00 98.12 90 HIS A N 1
ATOM 673 C CA . HIS A 1 90 ? 7.965 -4.743 -4.336 1.00 98.12 90 HIS A CA 1
ATOM 674 C C . HIS A 1 90 ? 7.093 -3.941 -3.358 1.00 98.12 90 HIS A C 1
ATOM 676 O O . HIS A 1 90 ? 7.505 -3.685 -2.223 1.00 98.12 90 HIS A O 1
ATOM 682 N N . ALA A 1 91 ? 5.886 -3.565 -3.778 1.00 98.25 91 ALA A N 1
ATOM 683 C CA . ALA A 1 91 ? 4.996 -2.719 -2.985 1.00 98.25 91 ALA A CA 1
ATOM 684 C C . ALA A 1 91 ? 4.680 -3.313 -1.601 1.00 98.25 91 ALA A C 1
ATOM 686 O O . ALA A 1 91 ? 4.705 -2.590 -0.609 1.00 98.25 91 ALA A O 1
ATOM 687 N N . GLU A 1 92 ? 4.461 -4.626 -1.513 1.00 98.00 92 GLU A N 1
ATOM 688 C CA . GLU A 1 92 ? 4.178 -5.335 -0.260 1.00 98.00 92 GLU A CA 1
ATOM 689 C C . GLU A 1 92 ? 5.395 -5.321 0.670 1.00 98.00 92 GLU A C 1
ATOM 691 O O . GLU A 1 92 ? 5.286 -5.048 1.865 1.00 98.00 92 GLU A O 1
ATOM 696 N N . ALA A 1 93 ? 6.588 -5.555 0.116 1.00 97.88 93 ALA A N 1
ATOM 697 C CA . ALA A 1 93 ? 7.831 -5.489 0.876 1.00 97.88 93 ALA A CA 1
ATOM 698 C C . ALA A 1 93 ? 8.107 -4.062 1.373 1.00 97.88 93 ALA A C 1
ATOM 700 O O . ALA A 1 93 ? 8.528 -3.885 2.516 1.00 97.88 93 ALA A O 1
ATOM 701 N N . ALA A 1 94 ? 7.836 -3.051 0.543 1.00 98.31 94 ALA A N 1
ATO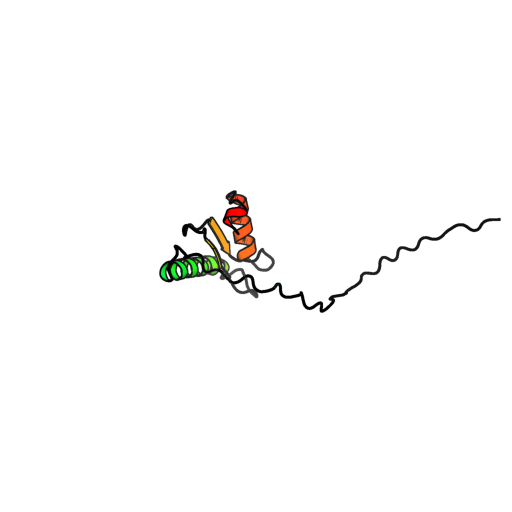M 702 C CA . ALA A 1 94 ? 7.933 -1.645 0.916 1.00 98.31 94 ALA A CA 1
ATOM 703 C C . ALA A 1 94 ? 6.945 -1.287 2.039 1.00 98.31 94 ALA A C 1
ATOM 70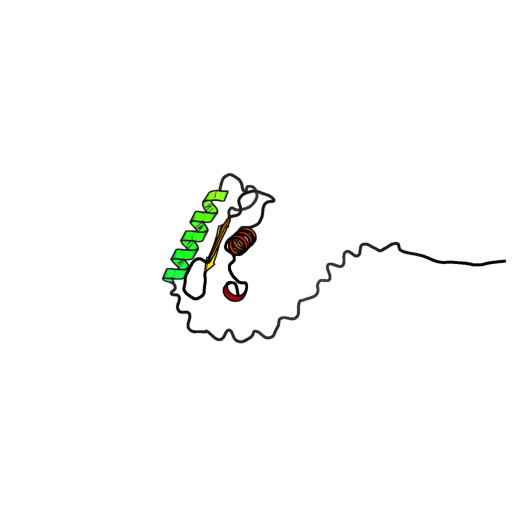5 O O . ALA A 1 94 ? 7.355 -0.661 3.014 1.00 98.31 94 ALA A O 1
ATOM 706 N N . ALA A 1 95 ? 5.697 -1.763 1.967 1.00 98.19 95 ALA A N 1
ATOM 707 C CA . ALA A 1 95 ? 4.696 -1.554 3.013 1.00 98.19 95 ALA A CA 1
ATOM 708 C C . ALA A 1 95 ? 5.097 -2.222 4.336 1.00 98.19 95 ALA A C 1
ATOM 710 O O . ALA A 1 95 ? 4.969 -1.627 5.399 1.00 98.19 95 ALA A O 1
ATOM 711 N N . LEU A 1 96 ? 5.681 -3.422 4.296 1.00 97.69 96 LEU A N 1
ATOM 712 C CA . LEU A 1 96 ? 6.221 -4.068 5.497 1.00 97.69 96 LEU A CA 1
ATOM 713 C C . LEU A 1 96 ? 7.450 -3.338 6.064 1.00 97.69 96 LEU A C 1
ATOM 715 O O . LEU A 1 96 ? 7.656 -3.330 7.277 1.00 97.69 96 LEU A O 1
ATOM 719 N N . ILE A 1 97 ? 8.291 -2.738 5.214 1.00 97.81 97 ILE A N 1
ATOM 720 C CA . ILE A 1 97 ? 9.395 -1.877 5.666 1.00 97.81 97 ILE A CA 1
ATOM 721 C C . ILE A 1 97 ? 8.835 -0.635 6.368 1.00 97.81 97 ILE A C 1
ATOM 723 O O . ILE A 1 97 ? 9.326 -0.285 7.439 1.00 97.81 97 ILE A O 1
ATOM 727 N N . ASP A 1 98 ? 7.823 0.012 5.790 1.00 98.25 98 ASP A N 1
ATOM 728 C CA . ASP A 1 98 ? 7.131 1.153 6.393 1.00 98.25 98 ASP A CA 1
ATOM 729 C C . ASP A 1 98 ? 6.482 0.776 7.735 1.00 98.25 98 ASP A C 1
ATOM 731 O O . ASP A 1 98 ? 6.710 1.454 8.734 1.00 98.25 98 ASP A O 1
ATOM 735 N N . ALA A 1 99 ? 5.808 -0.375 7.805 1.00 97.69 99 ALA A N 1
ATOM 736 C CA . ALA A 1 99 ? 5.244 -0.919 9.041 1.00 97.69 99 ALA A CA 1
ATOM 737 C C . ALA A 1 99 ? 6.309 -1.067 10.136 1.00 97.69 99 ALA A C 1
ATOM 739 O O . ALA A 1 99 ? 6.115 -0.618 11.265 1.00 97.69 99 ALA A O 1
ATOM 740 N N . ARG A 1 100 ? 7.478 -1.628 9.793 1.00 97.19 100 ARG A N 1
ATOM 741 C CA . ARG A 1 100 ? 8.608 -1.743 10.730 1.00 97.19 100 ARG A CA 1
ATOM 742 C C . ARG A 1 100 ? 9.143 -0.383 11.170 1.00 97.19 100 ARG A C 1
ATOM 744 O O . ARG A 1 100 ? 9.455 -0.221 12.343 1.00 97.19 100 ARG A O 1
ATOM 751 N N . LYS A 1 101 ? 9.238 0.598 10.264 1.00 97.56 101 LYS A N 1
ATOM 752 C CA . LYS A 1 101 ? 9.667 1.971 10.600 1.00 97.56 101 LYS A CA 1
ATOM 753 C C . LYS A 1 101 ? 8.688 2.665 11.546 1.00 97.56 101 LYS A C 1
ATOM 755 O O . LYS A 1 101 ? 9.117 3.421 12.410 1.00 97.56 101 LYS A O 1
ATOM 760 N N . LYS A 1 102 ? 7.393 2.392 11.387 1.00 96.69 102 LYS A N 1
ATOM 761 C CA . LYS A 1 102 ? 6.309 2.879 12.249 1.00 96.69 102 LYS A CA 1
ATOM 762 C C . LYS A 1 102 ? 6.148 2.059 13.537 1.00 96.69 102 LYS A C 1
ATOM 764 O O . LYS A 1 102 ? 5.242 2.342 14.313 1.00 96.69 102 LYS A O 1
ATOM 769 N N . SER A 1 103 ? 7.007 1.062 13.773 1.00 96.44 103 SER A N 1
ATOM 770 C CA . SER A 1 103 ? 6.928 0.144 14.917 1.00 96.44 103 SER A CA 1
ATOM 771 C C . SER A 1 103 ? 5.567 -0.551 15.041 1.00 96.44 103 SER A C 1
ATOM 773 O O . SER A 1 103 ? 5.094 -0.807 16.148 1.00 96.44 103 SER A O 1
ATOM 775 N N . VAL A 1 104 ? 4.930 -0.854 13.905 1.00 93.38 104 VAL A N 1
ATOM 776 C CA . VAL A 1 104 ? 3.683 -1.622 13.884 1.00 93.38 104 VAL A CA 1
ATOM 777 C C . VAL A 1 104 ? 3.992 -3.042 14.374 1.00 93.38 104 VAL A C 1
ATOM 779 O O . VAL A 1 104 ? 4.875 -3.698 13.809 1.00 93.38 104 VAL A O 1
ATOM 782 N N . PRO A 1 105 ? 3.306 -3.521 15.424 1.00 89.75 105 PRO A N 1
ATOM 783 C CA . PRO A 1 105 ? 3.552 -4.842 15.983 1.00 89.75 105 PRO A CA 1
ATOM 784 C C . PRO A 1 105 ? 3.147 -5.944 14.9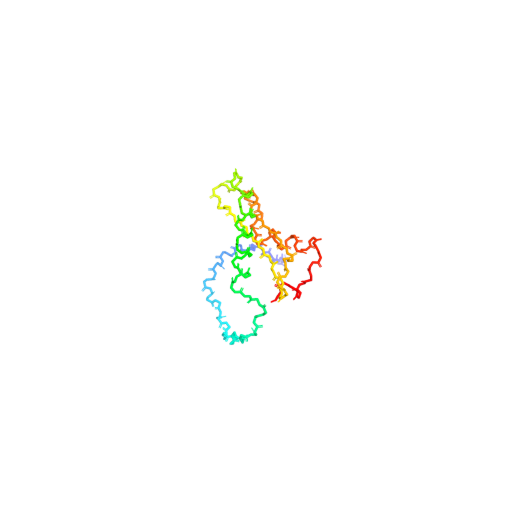98 1.00 89.75 105 PRO A C 1
ATOM 786 O O . PRO A 1 105 ? 2.212 -5.778 14.213 1.00 89.75 105 PRO A O 1
ATOM 789 N N . SER A 1 106 ? 3.825 -7.093 15.056 1.00 86.25 106 SER A N 1
ATOM 790 C CA . SER A 1 106 ? 3.526 -8.249 14.198 1.00 86.25 106 SER A CA 1
ATOM 791 C C . SER A 1 106 ? 2.088 -8.734 14.341 1.00 86.25 106 SER A C 1
ATOM 793 O O . SER A 1 106 ? 1.493 -9.177 13.365 1.00 86.25 106 SER A O 1
ATOM 795 N N . GLU A 1 107 ? 1.516 -8.607 15.536 1.00 87.19 107 GLU A N 1
ATOM 796 C CA . GLU A 1 107 ? 0.152 -9.032 15.852 1.00 87.19 107 GLU A CA 1
ATOM 797 C C . GLU A 1 107 ? -0.899 -8.143 15.179 1.00 87.19 107 GLU A C 1
ATOM 799 O O . GLU A 1 107 ? -2.027 -8.577 14.989 1.00 87.19 107 GLU A O 1
ATOM 804 N N . ALA A 1 108 ? -0.539 -6.911 14.803 1.00 79.25 108 ALA A N 1
ATOM 805 C CA . ALA A 1 108 ? -1.409 -6.021 14.037 1.00 79.25 108 ALA A CA 1
ATOM 806 C C . ALA A 1 108 ? -1.316 -6.257 12.517 1.00 79.25 108 ALA A C 1
ATOM 808 O O . ALA A 1 108 ? -2.102 -5.686 11.765 1.00 79.25 108 ALA A O 1
ATOM 809 N N . LEU A 1 109 ? -0.355 -7.073 12.065 1.00 74.75 109 LEU A N 1
ATOM 810 C CA . LEU A 1 109 ? -0.161 -7.453 10.661 1.00 74.75 109 LEU A CA 1
ATOM 811 C C . LEU A 1 109 ? -0.722 -8.852 10.333 1.00 74.75 109 LEU A C 1
ATOM 813 O O . LEU A 1 109 ? -0.686 -9.247 9.166 1.00 74.75 109 LEU A O 1
ATOM 817 N N . ALA A 1 110 ? -1.167 -9.603 11.348 1.00 61.75 110 ALA A N 1
ATOM 818 C CA . ALA A 1 110 ? -1.634 -10.991 11.271 1.00 61.75 110 ALA A CA 1
ATOM 819 C C . ALA A 1 110 ? -3.163 -11.085 11.366 1.00 61.75 110 ALA A C 1
ATOM 821 O O . ALA A 1 110 ? -3.726 -11.966 10.675 1.00 61.75 110 ALA A O 1
#

InterPro domains:
  IPR002125 Cytidine and deoxycytidylate deaminase domain [PF00383] (41-102)
  IPR002125 Cytidine and deoxycytidylate deaminase domain [PS51747] (40-110)
  IPR016193 Cytidine deaminase-like [SSF53927] (42-102)

Radius of gyration: 22.83 Å; chains: 1; bounding box: 72×54×33 Å

Organism: NCBI:txid33657

Foldseek 3Di:
DDDDDDDDDPPDPDPCPPPPPDPPDPPPPPPPPPQPDDPVLVVVVVVVFVVQQVQQVPAAPPHGKTKDFQAFSVSDTQFIAIDNHHPDDHRVRRRVVRNVVSVPDPVRRD

pLDDT: mean 80.37, std 21.73, range [39.81, 98.62]